Protein AF-A0A5S9MIJ1-F1 (afdb_monomer)

Secondary structure (DSSP, 8-state):
-HHHHHHHHHHHTTS-HHHHHHHHHHHHHHHHHH-SSTT------GGGHHHHHHHHHHHHHHHHHHHHHHHHHHHHHHHHTTGGGGGGGS-HHHHHHHHHHHHHHHHHHTTS--S--

Mean predicted aligned error: 6.64 Å

Organism: Bacillus safensis (NCBI:txid561879)

InterPro domains:
  IPR001902 SLC26A/SulP transporter [PTHR11814] (1-109)
  IPR011547 SLC26A/SulP transporter domain [PF00916] (1-109)

Foldseek 3Di:
DQLVVLLVLCVLLVHHSVVSNVQAVVVQVVCVVPPPDPPDDDGDDLLCSVVSNVCCVPPNDVVSVVVVVVVVVVVVVCVVVVVVVVVVVDDPVVVVVSVVVSVVVVVVSVVPPPPPD

pLDDT: mean 83.84, std 11.11, range [38.25, 94.81]

Radius of gyration: 15.83 Å; Cα contacts (8 Å, |Δi|>4): 77; chains: 1; bounding box: 41×29×40 Å

Structure (mmCIF, N/CA/C/O backbone):
data_AF-A0A5S9MIJ1-F1
#
_entry.id   AF-A0A5S9MIJ1-F1
#
loop_
_atom_site.group_PDB
_atom_site.id
_atom_site.type_symbol
_atom_site.label_atom_id
_atom_site.label_alt_id
_atom_site.label_comp_id
_atom_site.label_asym_id
_atom_site.label_entity_id
_atom_site.label_seq_id
_atom_site.pdbx_PDB_ins_code
_atom_site.Cartn_x
_atom_site.Cartn_y
_atom_site.Cartn_z
_atom_site.occupancy
_atom_site.B_iso_or_equiv
_atom_site.auth_seq_id
_atom_site.auth_comp_id
_atom_site.auth_asym_id
_atom_site.auth_atom_id
_atom_site.pdbx_PDB_model_num
ATOM 1 N N . MET A 1 1 ? -2.028 16.423 -7.568 1.00 57.84 1 MET A N 1
ATOM 2 C CA . MET A 1 1 ? -0.824 15.872 -6.899 1.00 57.84 1 MET A CA 1
ATOM 3 C C . MET A 1 1 ? -0.629 14.386 -7.184 1.00 57.84 1 MET A C 1
ATOM 5 O O . MET A 1 1 ? 0.494 13.989 -7.442 1.00 57.84 1 MET A O 1
ATOM 9 N N . ALA A 1 2 ? -1.692 13.574 -7.211 1.00 73.06 2 ALA A N 1
ATOM 10 C CA . ALA A 1 2 ? -1.560 12.133 -7.438 1.00 73.06 2 ALA A CA 1
ATOM 11 C C . ALA A 1 2 ? -1.129 11.729 -8.866 1.00 73.06 2 ALA A C 1
ATOM 13 O O . ALA A 1 2 ? -0.508 10.686 -9.011 1.00 73.06 2 ALA A O 1
ATOM 14 N N . ILE A 1 3 ? -1.405 12.540 -9.901 1.00 83.50 3 ILE A N 1
ATOM 15 C CA . ILE A 1 3 ? -1.099 12.177 -11.301 1.00 83.50 3 ILE A CA 1
ATOM 16 C C . ILE A 1 3 ? 0.418 12.079 -11.573 1.00 83.50 3 ILE A C 1
ATOM 18 O O . ILE A 1 3 ? 0.861 10.983 -11.912 1.00 83.50 3 ILE A O 1
ATOM 22 N N . PRO A 1 4 ? 1.243 13.133 -11.366 1.00 85.81 4 PRO A N 1
ATOM 23 C CA . PRO A 1 4 ? 2.687 13.020 -11.601 1.00 85.81 4 PRO A CA 1
ATOM 24 C C . PRO A 1 4 ? 3.347 11.973 -10.697 1.00 85.81 4 PRO A C 1
ATOM 26 O O . PRO A 1 4 ? 4.233 11.242 -11.127 1.00 85.81 4 PRO A O 1
ATOM 29 N N . LEU A 1 5 ? 2.875 11.867 -9.451 1.00 84.88 5 LEU A N 1
ATOM 30 C CA . LEU A 1 5 ? 3.415 10.935 -8.467 1.00 84.88 5 LEU A CA 1
ATOM 31 C C . LEU A 1 5 ? 3.116 9.470 -8.828 1.00 84.88 5 LEU A C 1
ATOM 33 O O . LEU A 1 5 ? 3.996 8.620 -8.742 1.00 84.88 5 LEU A O 1
ATOM 37 N N . GLY A 1 6 ? 1.890 9.170 -9.266 1.00 85.56 6 GLY A N 1
ATOM 38 C CA . GLY A 1 6 ? 1.507 7.823 -9.683 1.00 85.56 6 GLY A CA 1
ATOM 39 C C . GLY A 1 6 ? 2.257 7.358 -10.926 1.00 85.56 6 GLY A C 1
ATOM 40 O O . GLY A 1 6 ? 2.687 6.209 -10.977 1.00 85.56 6 GLY A O 1
ATOM 41 N N . MET A 1 7 ? 2.479 8.258 -11.887 1.00 89.19 7 MET A N 1
ATOM 42 C CA . MET A 1 7 ? 3.319 7.976 -13.053 1.00 89.19 7 MET A CA 1
ATOM 43 C C . MET A 1 7 ? 4.773 7.696 -12.652 1.00 89.19 7 MET A C 1
ATOM 45 O O . MET A 1 7 ? 5.348 6.713 -13.110 1.00 89.19 7 MET A O 1
ATOM 49 N N . ALA A 1 8 ? 5.351 8.510 -11.762 1.00 85.75 8 ALA A N 1
ATOM 50 C CA . ALA A 1 8 ? 6.718 8.310 -11.278 1.00 85.75 8 ALA A CA 1
ATOM 51 C C . ALA A 1 8 ? 6.888 6.961 -10.556 1.00 85.75 8 ALA A C 1
ATOM 53 O O . ALA A 1 8 ? 7.856 6.245 -10.798 1.00 85.75 8 ALA A O 1
ATOM 54 N N . PHE A 1 9 ? 5.925 6.569 -9.716 1.00 85.25 9 PHE A N 1
ATOM 55 C CA . PHE A 1 9 ? 5.962 5.277 -9.025 1.00 85.25 9 PHE A CA 1
ATOM 56 C C . PHE A 1 9 ? 5.739 4.079 -9.948 1.00 85.25 9 PHE A C 1
ATOM 58 O O . PHE A 1 9 ? 6.309 3.021 -9.691 1.00 85.25 9 PHE A O 1
ATOM 65 N N . ALA A 1 10 ? 4.955 4.226 -11.017 1.00 86.12 10 ALA A N 1
ATOM 66 C CA . ALA A 1 10 ? 4.812 3.188 -12.034 1.00 86.12 10 ALA A CA 1
ATOM 67 C C . ALA A 1 10 ? 6.153 2.914 -12.732 1.00 86.12 10 ALA A C 1
ATOM 69 O O . ALA A 1 10 ? 6.614 1.772 -12.739 1.00 86.12 10 ALA A O 1
ATOM 70 N N . ILE A 1 11 ? 6.835 3.973 -13.179 1.00 86.06 11 ILE A N 1
ATOM 71 C CA . ILE A 1 11 ? 8.170 3.879 -13.790 1.00 86.06 11 ILE A CA 1
ATOM 72 C C . ILE A 1 11 ? 9.166 3.251 -12.806 1.00 86.06 11 ILE A C 1
ATOM 74 O O . ILE A 1 11 ? 9.864 2.299 -13.146 1.00 86.06 11 ILE A O 1
ATOM 78 N N . ALA A 1 12 ? 9.175 3.712 -11.552 1.00 83.56 12 ALA A N 1
ATOM 79 C CA . ALA A 1 12 ? 10.046 3.169 -10.511 1.00 83.56 12 ALA A CA 1
ATOM 80 C C . ALA A 1 12 ? 9.729 1.704 -10.139 1.00 83.56 12 ALA A C 1
ATOM 82 O O . ALA A 1 12 ? 10.580 1.016 -9.579 1.00 83.56 12 ALA A O 1
ATOM 83 N N . SER A 1 13 ? 8.524 1.216 -10.452 1.00 83.62 13 SER A N 1
ATOM 84 C CA . SER A 1 13 ? 8.116 -0.185 -10.263 1.00 83.62 13 SER A CA 1
ATOM 85 C C . SER A 1 13 ? 8.405 -1.064 -11.489 1.00 83.62 13 SER A C 1
ATOM 87 O O . SER A 1 13 ? 8.070 -2.245 -11.473 1.00 83.62 13 SER A O 1
ATOM 89 N N . GLY A 1 14 ? 9.017 -0.517 -12.546 1.00 82.81 14 GLY A N 1
ATOM 90 C CA . GLY A 1 14 ? 9.355 -1.255 -13.766 1.00 82.81 14 GLY A CA 1
ATOM 91 C C . GLY A 1 14 ? 8.185 -1.450 -14.736 1.00 82.81 14 GLY A C 1
ATOM 92 O O . GLY A 1 14 ? 8.237 -2.350 -15.570 1.00 82.81 14 GLY A O 1
ATOM 93 N N . VAL A 1 15 ? 7.126 -0.637 -14.631 1.00 86.50 15 VAL A N 1
ATOM 94 C CA . VAL A 1 15 ? 5.956 -0.683 -15.527 1.00 86.50 15 VAL A CA 1
ATOM 95 C C . VAL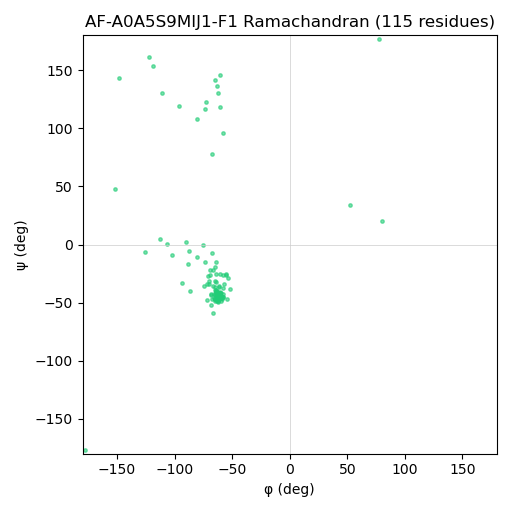 A 1 15 ? 5.726 0.663 -16.219 1.00 86.50 15 VAL A C 1
ATOM 97 O O . VAL A 1 15 ? 6.219 1.700 -15.774 1.00 86.50 15 VAL A O 1
ATOM 100 N N . GLY A 1 16 ? 4.963 0.661 -17.315 1.00 87.50 16 GLY A N 1
ATOM 101 C CA . GLY A 1 16 ? 4.646 1.880 -18.065 1.00 87.50 16 GLY A CA 1
ATOM 102 C C . GLY A 1 16 ? 3.894 2.935 -17.227 1.00 87.50 16 GLY A C 1
ATOM 103 O O . GLY A 1 16 ? 3.087 2.579 -16.357 1.00 87.50 16 GLY A O 1
ATOM 104 N N . PRO A 1 17 ? 4.124 4.243 -17.459 1.00 87.44 17 PRO A N 1
ATOM 105 C CA . PRO A 1 17 ? 3.481 5.327 -16.707 1.00 87.44 17 PRO A CA 1
ATOM 106 C C . PRO A 1 17 ? 1.947 5.331 -16.820 1.00 87.44 17 PRO A C 1
ATOM 108 O O . PRO A 1 17 ? 1.260 5.802 -15.908 1.00 87.44 17 PRO A O 1
ATOM 111 N N . GLU A 1 18 ? 1.397 4.778 -17.902 1.00 90.06 18 GLU A N 1
ATOM 112 C CA . GLU A 1 18 ? -0.037 4.616 -18.133 1.00 90.06 18 GLU A CA 1
ATOM 113 C C . GLU A 1 18 ? -0.722 3.794 -17.031 1.00 90.06 18 GLU A C 1
ATOM 115 O O . GLU A 1 18 ? -1.809 4.160 -16.579 1.00 90.06 18 GLU A O 1
ATOM 120 N N . TYR A 1 19 ? -0.060 2.760 -16.500 1.00 87.31 19 TYR A N 1
ATOM 121 C CA . TYR A 1 19 ? -0.599 1.939 -15.410 1.00 87.31 19 TYR A CA 1
ATOM 122 C C . TYR A 1 19 ? -0.731 2.734 -14.105 1.00 87.31 19 TYR A C 1
ATOM 124 O O . TYR A 1 19 ? -1.702 2.573 -13.356 1.00 87.31 19 TYR A O 1
ATOM 132 N N . GLY A 1 20 ? 0.210 3.649 -13.855 1.00 87.25 20 GLY A N 1
ATOM 133 C CA . GLY A 1 20 ? 0.140 4.592 -12.742 1.00 87.25 20 GLY A CA 1
ATOM 134 C C . GLY A 1 20 ? -1.038 5.551 -12.884 1.00 87.25 20 GLY A C 1
ATOM 135 O O . GLY A 1 20 ? -1.769 5.781 -11.919 1.00 87.25 20 GLY A O 1
ATOM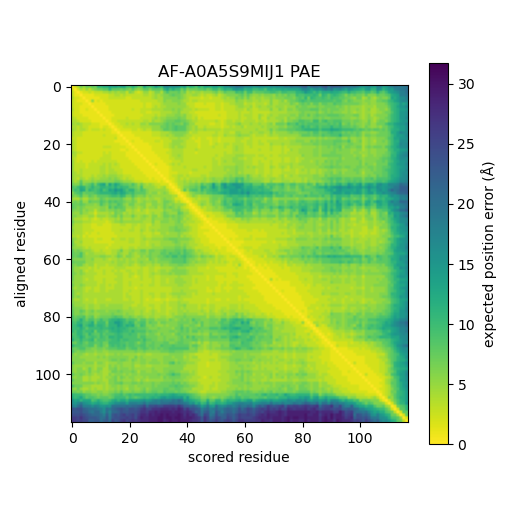 136 N N . LEU A 1 21 ? -1.274 6.059 -14.097 1.00 89.38 21 LEU A N 1
ATOM 137 C CA . LEU A 1 21 ? -2.394 6.951 -14.388 1.00 89.38 21 LEU A CA 1
ATOM 138 C 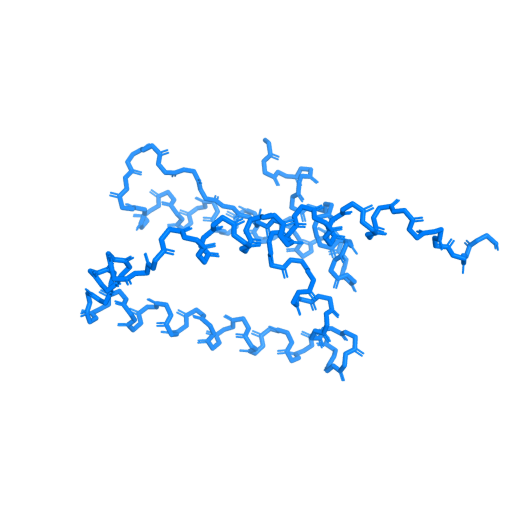C . LEU A 1 21 ? -3.749 6.258 -14.180 1.00 89.38 21 LEU A C 1
ATOM 140 O O . LEU A 1 21 ? -4.612 6.806 -13.489 1.00 89.38 21 LEU A O 1
ATOM 144 N N . TYR A 1 22 ? -3.922 5.044 -14.713 1.00 89.00 22 TYR A N 1
ATOM 145 C CA . TYR A 1 22 ? -5.145 4.257 -14.519 1.00 89.00 22 TYR A CA 1
ATOM 146 C C . TYR A 1 22 ? -5.425 4.013 -13.038 1.00 89.00 22 TYR A C 1
ATOM 148 O O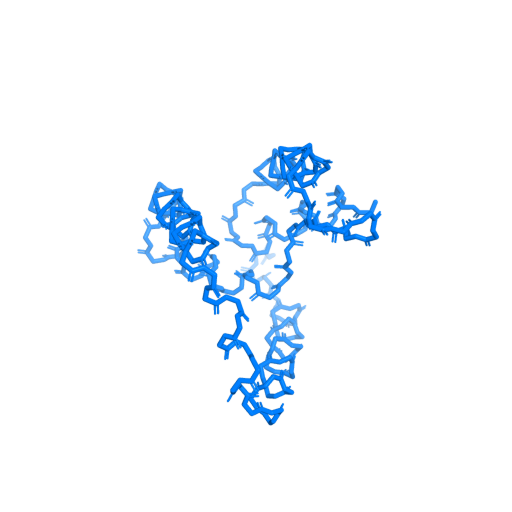 . TYR A 1 22 ? -6.543 4.238 -12.568 1.00 89.00 22 TYR A O 1
ATOM 156 N N . THR A 1 23 ? -4.392 3.638 -12.282 1.00 88.12 23 THR A N 1
ATOM 157 C CA . THR A 1 23 ? -4.510 3.383 -10.844 1.00 88.12 23 THR A CA 1
ATOM 158 C C . THR A 1 23 ? -4.944 4.635 -10.086 1.00 88.12 23 THR A C 1
ATOM 160 O O . THR A 1 23 ? -5.840 4.557 -9.253 1.00 88.12 23 THR A O 1
ATOM 163 N N . VAL A 1 24 ? -4.362 5.802 -10.380 1.00 89.75 24 VAL A N 1
ATOM 164 C CA . VAL A 1 24 ? -4.706 7.065 -9.701 1.00 89.75 24 VAL A CA 1
ATOM 165 C C . VAL A 1 24 ? -6.162 7.464 -9.938 1.00 89.75 24 VAL A C 1
ATOM 167 O O . VAL A 1 24 ? -6.833 7.891 -8.999 1.00 89.75 24 VAL A O 1
ATOM 170 N N . ILE A 1 25 ? -6.658 7.323 -11.170 1.00 88.56 25 ILE A N 1
ATOM 171 C CA . ILE A 1 25 ? -8.035 7.692 -11.522 1.00 88.56 25 ILE A CA 1
ATOM 172 C C . ILE A 1 25 ? -9.026 6.747 -10.835 1.00 88.56 25 ILE A C 1
ATOM 174 O O . ILE A 1 25 ? -9.931 7.200 -10.133 1.00 88.56 25 ILE A O 1
ATOM 178 N N . VAL A 1 26 ? -8.828 5.435 -10.992 1.00 89.19 26 VAL A N 1
ATOM 179 C CA . VAL A 1 26 ? -9.730 4.420 -10.433 1.00 89.19 26 VAL A CA 1
ATOM 180 C C . VAL A 1 26 ? -9.703 4.450 -8.905 1.00 89.19 26 VAL A C 1
ATOM 182 O O . VAL A 1 26 ? -10.760 4.505 -8.276 1.00 89.19 26 VAL A O 1
ATOM 185 N N . ALA A 1 27 ? -8.516 4.488 -8.291 1.00 87.25 27 ALA A N 1
ATOM 186 C CA . ALA A 1 27 ? -8.388 4.558 -6.838 1.00 87.25 27 ALA A CA 1
ATOM 187 C C . ALA A 1 27 ? -8.978 5.857 -6.277 1.00 87.25 27 ALA A C 1
ATOM 189 O O . ALA A 1 27 ? -9.654 5.813 -5.255 1.00 87.25 27 ALA A O 1
ATOM 190 N N . GLY A 1 28 ? -8.788 6.998 -6.948 1.00 87.69 28 GLY A N 1
ATOM 191 C CA . GLY A 1 28 ? -9.360 8.275 -6.518 1.00 87.69 28 GLY A CA 1
ATOM 192 C C . GLY A 1 28 ? -10.889 8.240 -6.448 1.00 87.69 28 GLY A C 1
ATOM 193 O O . GLY A 1 28 ? -11.469 8.647 -5.440 1.00 87.69 28 GLY A O 1
ATOM 194 N N . ILE A 1 29 ? -11.541 7.687 -7.476 1.00 88.19 29 ILE A N 1
ATOM 195 C CA . ILE A 1 29 ? -13.003 7.524 -7.507 1.00 88.19 29 ILE A CA 1
ATOM 196 C C . ILE A 1 29 ? -13.459 6.554 -6.409 1.00 88.19 29 ILE A C 1
ATOM 198 O O . ILE A 1 29 ? -14.359 6.879 -5.635 1.00 88.19 29 ILE A O 1
ATOM 202 N N . LEU A 1 30 ? -12.818 5.386 -6.298 1.00 89.00 30 LEU A N 1
ATOM 203 C CA . LEU A 1 30 ? -13.186 4.375 -5.303 1.00 89.00 30 LEU A CA 1
ATOM 204 C C . LEU A 1 30 ? -13.022 4.886 -3.867 1.00 89.00 30 LEU A C 1
ATOM 206 O O . LEU A 1 30 ? -13.903 4.678 -3.040 1.00 89.00 30 LEU A O 1
ATOM 210 N N . ILE A 1 31 ? -11.935 5.591 -3.561 1.00 87.75 31 ILE A N 1
ATOM 211 C CA . ILE A 1 31 ? -11.676 6.129 -2.219 1.00 87.75 31 ILE A CA 1
ATOM 212 C C . ILE A 1 31 ? -12.638 7.273 -1.899 1.00 87.75 31 ILE A C 1
ATOM 214 O O . ILE A 1 31 ? -13.085 7.385 -0.762 1.00 87.75 31 ILE A O 1
ATOM 218 N N . SER A 1 32 ? -13.032 8.080 -2.887 1.00 86.75 32 SER A N 1
ATOM 219 C CA . SER A 1 32 ? -14.066 9.099 -2.684 1.00 86.75 32 SER A CA 1
ATOM 220 C C . SER A 1 32 ? -15.437 8.496 -2.356 1.00 86.75 32 SER A C 1
ATOM 222 O O . SER A 1 32 ? -16.214 9.133 -1.647 1.00 86.75 32 SER A O 1
ATOM 224 N N . LEU A 1 33 ? -15.752 7.306 -2.878 1.00 87.38 33 LEU A N 1
ATOM 225 C CA . LEU A 1 33 ? -17.034 6.626 -2.655 1.00 87.38 33 LEU A CA 1
ATOM 226 C C . LEU A 1 33 ? -17.041 5.770 -1.379 1.00 87.38 33 LEU A C 1
ATOM 228 O O . LEU A 1 33 ? -18.037 5.748 -0.661 1.00 87.38 33 LEU A O 1
ATOM 232 N N . PHE A 1 34 ? -15.939 5.072 -1.096 1.00 86.38 34 PHE A N 1
ATOM 233 C CA . PHE A 1 34 ? -15.832 4.069 -0.027 1.00 86.38 34 PHE A CA 1
ATOM 234 C C . PHE A 1 34 ? -14.891 4.476 1.123 1.00 86.38 34 PHE A C 1
ATOM 236 O O . PHE A 1 34 ? -14.624 3.675 2.020 1.00 86.38 34 PHE A O 1
ATOM 243 N N . GLY A 1 35 ? -1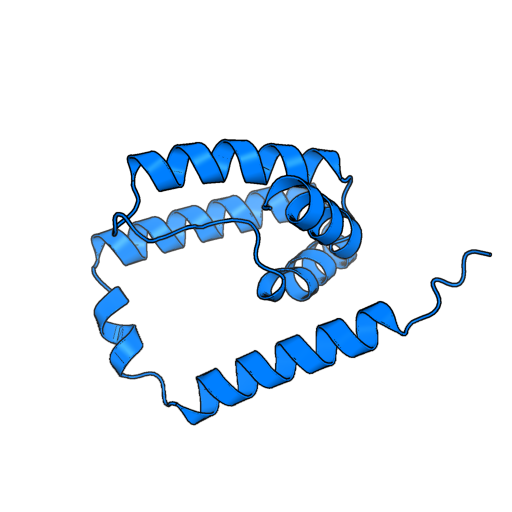4.356 5.698 1.106 1.00 80.88 35 GLY A N 1
ATOM 244 C CA . GLY A 1 35 ? -13.407 6.194 2.102 1.00 80.88 35 GLY A CA 1
ATOM 245 C C . GLY A 1 35 ? -14.005 6.310 3.505 1.00 80.88 35 GLY A C 1
ATOM 246 O O . GLY A 1 35 ? -15.147 6.723 3.690 1.00 80.88 35 GLY A O 1
ATOM 247 N N . GLY A 1 36 ? -13.208 5.979 4.526 1.00 77.12 36 GLY A N 1
ATOM 248 C CA . GLY A 1 36 ? -13.653 5.987 5.926 1.00 77.12 36 GLY A CA 1
ATOM 249 C C . GLY A 1 36 ? -13.669 7.372 6.586 1.00 77.12 36 GLY A C 1
ATOM 250 O O . GLY A 1 36 ? -14.180 7.518 7.694 1.00 77.12 36 GLY A O 1
ATOM 251 N N . SER A 1 37 ? -13.093 8.392 5.941 1.00 82.81 37 SER A N 1
ATOM 252 C CA . SER A 1 37 ? -13.009 9.759 6.463 1.00 82.81 37 SER A CA 1
ATOM 253 C C . SER A 1 37 ? -13.046 10.790 5.340 1.00 82.81 37 SER A C 1
ATOM 255 O O . SER A 1 37 ? -12.409 10.612 4.305 1.00 82.81 37 SER A O 1
ATOM 257 N N . LYS A 1 38 ? -13.713 11.922 5.594 1.00 75.50 38 LYS A N 1
ATOM 258 C CA . LYS A 1 38 ? -13.810 13.060 4.661 1.00 75.50 38 LYS A CA 1
ATOM 259 C C . LYS A 1 38 ? -12.461 13.734 4.370 1.00 75.50 38 LYS A C 1
ATOM 261 O O . LYS A 1 38 ? -12.364 14.503 3.423 1.00 75.50 38 LYS A O 1
ATOM 266 N N . TYR A 1 39 ? -11.440 13.462 5.186 1.00 82.31 39 TYR A N 1
ATOM 267 C CA . TYR A 1 39 ? -10.088 14.017 5.045 1.00 82.31 39 TYR A CA 1
ATOM 268 C C . TYR A 1 39 ? -9.070 12.994 4.526 1.00 82.31 39 TYR A C 1
ATOM 270 O O . TYR A 1 39 ? -7.889 13.309 4.400 1.00 82.31 39 TYR A O 1
ATOM 278 N N . GLN A 1 40 ? -9.497 11.755 4.263 1.00 79.12 40 GLN A N 1
ATOM 279 C CA . GLN A 1 40 ? -8.606 10.716 3.770 1.00 79.12 40 GLN A CA 1
ATOM 280 C C . GLN A 1 40 ? -8.411 10.879 2.264 1.00 79.12 40 GLN A C 1
ATOM 282 O O . GLN A 1 40 ? -9.300 10.589 1.470 1.00 79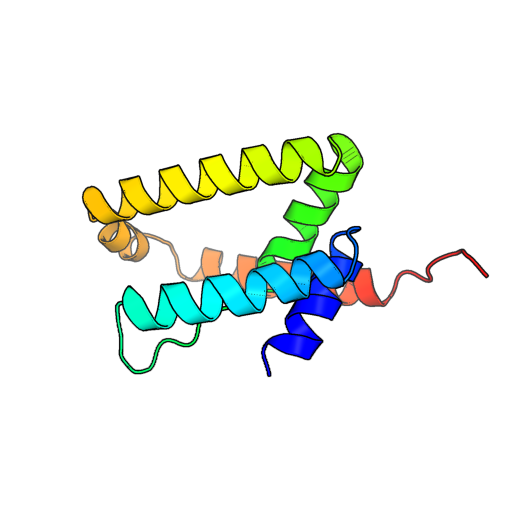.12 40 GLN A O 1
ATOM 287 N N . ILE A 1 41 ? -7.217 11.316 1.879 1.00 76.38 41 ILE A N 1
ATOM 288 C CA . ILE A 1 41 ? -6.763 11.291 0.492 1.00 76.38 41 ILE A CA 1
ATOM 289 C C . ILE A 1 41 ? -5.934 10.023 0.339 1.00 76.38 41 ILE A C 1
ATOM 291 O O . ILE A 1 41 ? -4.936 9.851 1.037 1.00 76.38 41 ILE A O 1
ATOM 295 N N . GLY A 1 42 ? -6.354 9.127 -0.546 1.00 73.94 42 GLY A N 1
ATOM 296 C CA . GLY A 1 42 ? -5.585 7.930 -0.860 1.00 73.94 42 GLY A CA 1
ATOM 297 C C . GLY A 1 42 ? -5.181 7.886 -2.328 1.00 73.94 42 GLY A C 1
ATOM 298 O O . GLY A 1 42 ? -5.802 8.506 -3.191 1.00 73.94 42 GLY A O 1
ATOM 299 N N . GLY A 1 43 ? -4.085 7.186 -2.587 1.00 76.44 43 GLY A N 1
ATOM 300 C CA . GLY A 1 43 ? -3.445 7.097 -3.890 1.00 76.44 43 GLY A CA 1
ATOM 301 C C . GLY A 1 43 ? -2.231 6.164 -3.844 1.00 76.44 43 GLY A C 1
ATOM 302 O O . GLY A 1 43 ? -1.958 5.560 -2.800 1.00 76.44 43 GLY A O 1
ATOM 303 N N . PRO A 1 44 ? -1.498 6.029 -4.961 1.00 76.75 44 PRO A N 1
ATOM 304 C CA . PRO A 1 44 ? -0.317 5.176 -5.026 1.00 76.75 44 PRO A CA 1
ATOM 305 C C . PRO A 1 44 ? 0.754 5.677 -4.048 1.00 76.75 44 PRO A C 1
ATOM 307 O O . PRO A 1 44 ? 1.070 6.865 -4.005 1.00 76.75 44 PRO A O 1
ATOM 310 N N . THR A 1 45 ? 1.287 4.764 -3.236 1.00 83.38 45 THR A N 1
ATOM 311 C CA . THR A 1 45 ? 2.233 5.079 -2.157 1.00 83.38 45 THR A CA 1
ATOM 312 C C . THR A 1 45 ? 3.616 4.535 -2.498 1.00 83.38 45 THR A C 1
ATOM 314 O O . THR A 1 45 ? 3.753 3.348 -2.789 1.00 83.38 45 THR A O 1
ATOM 317 N N . GLY A 1 46 ? 4.651 5.374 -2.378 1.00 78.81 46 GLY A N 1
ATOM 318 C CA . GLY A 1 46 ? 6.042 5.002 -2.677 1.00 78.81 46 GLY A CA 1
ATOM 319 C C . GLY A 1 46 ? 6.561 3.808 -1.867 1.00 78.81 46 GLY A C 1
ATOM 320 O O . GLY A 1 46 ? 7.390 3.048 -2.348 1.00 78.81 46 GLY A O 1
ATOM 321 N N . ALA A 1 47 ? 6.001 3.578 -0.676 1.00 82.62 47 ALA A N 1
ATOM 322 C CA . ALA A 1 47 ? 6.295 2.424 0.175 1.00 82.62 47 ALA A CA 1
ATOM 323 C C . ALA A 1 47 ? 6.125 1.062 -0.523 1.00 82.62 47 ALA A C 1
ATOM 325 O O . ALA A 1 47 ? 6.798 0.104 -0.154 1.00 82.62 47 ALA A O 1
ATOM 326 N N . PHE A 1 48 ? 5.232 0.965 -1.513 1.00 84.38 48 PHE A N 1
ATOM 327 C CA . PHE A 1 48 ? 4.983 -0.279 -2.241 1.00 84.38 48 PHE A CA 1
ATOM 328 C C . PHE A 1 48 ? 5.905 -0.474 -3.449 1.00 84.38 48 PHE A C 1
ATOM 330 O O . PHE A 1 48 ? 6.037 -1.602 -3.914 1.00 84.38 48 PHE A O 1
ATOM 337 N N . VAL A 1 49 ? 6.570 0.577 -3.937 1.00 85.69 49 VAL A N 1
ATOM 338 C CA . VAL A 1 49 ? 7.380 0.537 -5.169 1.00 85.69 49 VAL A CA 1
ATOM 339 C C . VAL A 1 49 ? 8.444 -0.568 -5.152 1.00 85.69 49 VAL A C 1
ATOM 341 O O . VAL A 1 49 ? 8.476 -1.339 -6.107 1.00 85.69 49 VAL A O 1
ATOM 344 N N . PRO A 1 50 ? 9.249 -0.754 -4.085 1.00 83.38 50 PRO A N 1
ATOM 345 C CA . PRO A 1 50 ? 10.270 -1.807 -4.072 1.00 83.38 50 PRO A CA 1
ATOM 346 C C . PRO A 1 50 ? 9.674 -3.219 -4.138 1.00 83.38 50 PRO A C 1
ATOM 348 O O . PRO A 1 50 ? 10.264 -4.128 -4.715 1.00 83.38 50 PRO A O 1
ATOM 351 N N . ILE A 1 51 ? 8.482 -3.400 -3.561 1.00 87.12 51 ILE A N 1
ATOM 352 C CA . ILE A 1 51 ? 7.761 -4.676 -3.562 1.00 87.12 51 ILE A CA 1
ATOM 353 C C . ILE A 1 51 ? 7.227 -4.958 -4.967 1.00 87.12 51 ILE A C 1
ATOM 355 O O . ILE A 1 51 ? 7.428 -6.051 -5.490 1.00 87.12 51 ILE A O 1
ATOM 359 N N . LEU A 1 52 ? 6.584 -3.967 -5.594 1.00 88.62 52 LEU A N 1
ATOM 360 C CA . LEU A 1 52 ? 6.066 -4.086 -6.957 1.00 88.62 52 LEU A CA 1
ATOM 361 C C . LEU A 1 52 ? 7.205 -4.334 -7.951 1.00 88.62 52 LEU A C 1
ATOM 363 O O . LEU A 1 52 ? 7.104 -5.255 -8.755 1.00 88.62 52 LEU A O 1
ATOM 367 N N . PHE A 1 53 ? 8.312 -3.593 -7.837 1.00 86.44 53 PHE A N 1
ATOM 368 C CA . PHE A 1 53 ? 9.513 -3.802 -8.646 1.00 86.44 53 PHE A CA 1
ATOM 369 C C . PHE A 1 53 ? 10.067 -5.224 -8.490 1.00 86.44 53 PHE A C 1
ATOM 371 O O . PHE A 1 53 ? 10.349 -5.887 -9.484 1.00 86.44 53 PHE A O 1
ATOM 378 N N . GLY A 1 54 ? 10.162 -5.732 -7.255 1.00 86.19 54 GLY A N 1
ATOM 379 C CA . GLY A 1 54 ? 10.597 -7.106 -6.995 1.00 86.19 54 GLY A CA 1
ATOM 380 C C . GLY A 1 54 ? 9.685 -8.156 -7.639 1.00 86.19 54 GLY A C 1
ATOM 381 O O . GLY A 1 54 ? 10.178 -9.126 -8.214 1.00 86.19 54 GLY A O 1
ATOM 382 N N . ILE A 1 55 ? 8.364 -7.948 -7.599 1.00 89.12 55 ILE A N 1
ATOM 383 C CA . ILE A 1 55 ? 7.391 -8.849 -8.232 1.00 89.12 55 ILE A CA 1
ATOM 384 C C . ILE A 1 55 ? 7.510 -8.793 -9.756 1.00 89.12 55 ILE A C 1
ATOM 386 O O . ILE A 1 55 ? 7.577 -9.840 -10.391 1.00 89.12 55 ILE A O 1
ATOM 390 N N . VAL A 1 56 ? 7.576 -7.600 -10.349 1.00 89.06 56 VAL A N 1
ATOM 391 C CA . VAL A 1 56 ? 7.702 -7.434 -11.807 1.00 89.06 56 VAL A CA 1
ATOM 392 C C . VAL A 1 56 ? 9.012 -8.033 -12.311 1.00 89.06 56 VAL A C 1
ATOM 394 O O . VAL A 1 56 ? 9.011 -8.740 -13.314 1.00 89.06 56 VAL A O 1
ATOM 397 N N . SER A 1 57 ? 10.111 -7.808 -11.589 1.00 85.88 57 SER A N 1
ATOM 398 C CA . SER A 1 57 ? 11.437 -8.322 -11.935 1.00 85.88 57 SER A CA 1
ATOM 399 C C . SER A 1 57 ? 11.504 -9.854 -11.908 1.00 85.88 57 SER A C 1
ATOM 401 O O . SER A 1 57 ? 12.132 -10.448 -12.780 1.00 85.88 57 SER A O 1
ATOM 403 N N . GLN A 1 58 ? 10.845 -10.506 -10.941 1.00 89.38 58 GLN A N 1
ATOM 404 C CA . GLN A 1 58 ? 10.906 -11.967 -10.792 1.00 89.38 58 GLN A CA 1
ATOM 405 C C . GLN A 1 58 ? 9.780 -12.726 -11.504 1.00 89.38 58 GLN A C 1
ATOM 407 O O . GLN A 1 58 ? 9.995 -13.846 -11.960 1.00 89.38 58 GLN A O 1
ATOM 412 N N . TYR A 1 59 ? 8.584 -12.144 -11.587 1.00 87.94 59 TYR A N 1
ATOM 413 C CA . TYR A 1 59 ? 7.363 -12.831 -12.022 1.00 87.94 59 TYR A CA 1
ATOM 414 C C . TYR A 1 59 ? 6.651 -12.129 -13.188 1.00 87.94 59 TYR A C 1
ATOM 416 O O . TYR A 1 59 ? 5.697 -12.678 -13.733 1.00 87.94 59 TYR A O 1
ATOM 424 N N . GLY A 1 60 ? 7.087 -10.939 -13.602 1.00 87.69 60 GLY A N 1
ATOM 425 C CA . GLY A 1 60 ? 6.455 -10.176 -14.678 1.00 87.69 60 GLY A CA 1
ATOM 426 C C . GLY A 1 60 ? 5.161 -9.458 -14.272 1.00 87.69 60 GLY A C 1
ATOM 427 O O . GLY A 1 60 ? 4.667 -9.559 -13.148 1.00 87.69 60 GLY A O 1
ATOM 428 N N . ILE A 1 61 ? 4.604 -8.697 -15.219 1.00 86.38 61 ILE A N 1
ATOM 429 C CA . ILE A 1 61 ? 3.443 -7.816 -14.990 1.00 86.38 61 ILE A CA 1
ATOM 430 C C . ILE A 1 61 ? 2.140 -8.604 -14.793 1.00 86.38 61 ILE A C 1
ATOM 432 O O . ILE A 1 61 ? 1.291 -8.202 -14.002 1.00 86.38 61 ILE A O 1
ATOM 436 N N . GLU A 1 62 ? 1.970 -9.743 -15.463 1.00 87.88 62 GLU A N 1
ATOM 437 C CA . GLU A 1 62 ? 0.746 -10.546 -15.341 1.00 87.88 62 GLU A CA 1
ATOM 438 C C . GLU A 1 62 ? 0.542 -11.045 -13.901 1.00 87.88 62 GLU A C 1
ATOM 440 O O . GLU A 1 62 ? -0.534 -10.900 -13.318 1.00 87.88 62 GLU A O 1
ATOM 445 N N . ASN A 1 63 ? 1.623 -11.508 -13.269 1.00 88.38 63 ASN A N 1
ATOM 446 C CA . ASN A 1 63 ? 1.607 -11.944 -11.876 1.00 88.38 63 ASN A CA 1
ATOM 447 C C . ASN A 1 63 ? 1.459 -10.778 -10.888 1.00 88.38 63 ASN A C 1
ATOM 449 O O . ASN A 1 63 ? 0.883 -10.959 -9.814 1.00 88.38 63 ASN A O 1
ATOM 453 N N . LEU A 1 64 ? 1.904 -9.569 -11.251 1.00 87.62 64 LEU A N 1
ATOM 454 C CA . LEU A 1 64 ? 1.656 -8.359 -10.464 1.00 87.62 64 LEU A CA 1
ATOM 455 C C . LEU A 1 64 ? 0.155 -8.076 -10.330 1.00 87.62 64 LEU A C 1
ATOM 457 O O . LEU A 1 64 ? -0.319 -7.755 -9.240 1.00 87.62 64 LEU A O 1
ATOM 461 N N . LEU A 1 65 ? -0.595 -8.208 -11.427 1.00 88.00 65 LEU A N 1
ATOM 462 C CA . LEU A 1 65 ? -2.041 -7.975 -11.448 1.00 88.00 65 LEU A CA 1
ATOM 463 C C . LEU A 1 65 ? -2.776 -8.994 -10.571 1.00 88.00 65 LEU A C 1
ATOM 465 O O . LEU A 1 65 ? -3.642 -8.614 -9.780 1.00 88.00 65 LEU A O 1
ATOM 469 N N . ILE A 1 66 ? -2.386 -10.269 -10.655 1.00 91.88 66 ILE A N 1
ATOM 470 C CA . ILE A 1 66 ? -2.945 -11.345 -9.826 1.00 91.88 66 ILE A CA 1
ATOM 471 C C . ILE A 1 66 ? -2.645 -11.087 -8.344 1.00 91.88 66 ILE A C 1
ATOM 473 O O . ILE A 1 66 ? -3.556 -11.114 -7.514 1.00 91.88 66 ILE A O 1
ATOM 477 N N . ALA A 1 67 ? -1.392 -10.766 -8.006 1.00 91.19 67 ALA A N 1
ATOM 478 C CA . ALA A 1 67 ? -0.992 -10.443 -6.639 1.00 91.19 67 ALA A CA 1
ATOM 479 C C . ALA A 1 67 ? -1.740 -9.212 -6.097 1.00 91.19 67 ALA A C 1
ATOM 481 O O . ALA A 1 67 ? -2.204 -9.221 -4.955 1.00 91.19 67 ALA A O 1
ATOM 482 N N . GLY A 1 68 ? -1.915 -8.175 -6.921 1.00 90.06 68 GLY A N 1
ATOM 483 C CA . GLY A 1 68 ? -2.678 -6.976 -6.578 1.00 90.06 68 GLY A CA 1
ATOM 484 C C . GLY A 1 68 ? -4.154 -7.275 -6.313 1.00 90.06 68 GLY A C 1
ATOM 485 O O . GLY A 1 68 ? -4.712 -6.800 -5.322 1.00 90.06 68 GLY A O 1
ATOM 486 N N . PHE A 1 69 ? -4.775 -8.117 -7.141 1.00 92.12 69 PHE A N 1
ATOM 487 C CA . PHE A 1 69 ? -6.152 -8.559 -6.937 1.00 92.12 69 PHE A CA 1
ATOM 488 C C . PHE A 1 69 ? -6.304 -9.359 -5.635 1.00 92.12 69 PHE A C 1
ATOM 490 O O . PHE A 1 69 ? -7.181 -9.058 -4.824 1.00 92.12 69 PHE A O 1
ATOM 497 N N . MET A 1 70 ? -5.401 -10.313 -5.378 1.00 94.38 70 MET A N 1
ATOM 498 C CA . MET A 1 70 ? -5.376 -11.087 -4.131 1.00 94.38 70 MET A CA 1
ATOM 499 C C . MET A 1 70 ? -5.205 -10.191 -2.899 1.00 94.38 70 MET A C 1
ATOM 501 O O . MET A 1 70 ? -5.928 -10.352 -1.913 1.00 94.38 70 MET A O 1
ATOM 505 N N . ALA A 1 71 ? -4.292 -9.216 -2.958 1.00 92.25 71 ALA A N 1
ATOM 506 C CA . ALA A 1 71 ? -4.098 -8.239 -1.891 1.00 92.25 71 ALA A CA 1
ATOM 507 C C . ALA A 1 71 ? -5.369 -7.408 -1.650 1.00 92.25 71 ALA A C 1
ATOM 509 O O . ALA A 1 71 ? -5.767 -7.210 -0.501 1.00 92.25 71 ALA A O 1
ATOM 510 N N . GLY A 1 72 ? -6.054 -6.982 -2.716 1.00 90.62 72 GLY A N 1
ATOM 511 C CA . GLY A 1 72 ? -7.343 -6.293 -2.638 1.00 90.62 72 GLY A CA 1
ATOM 512 C C . GLY A 1 72 ? -8.419 -7.133 -1.946 1.00 90.62 72 GLY A C 1
ATOM 513 O O . GLY A 1 72 ? -9.056 -6.662 -1.002 1.00 90.62 72 GLY A O 1
ATOM 514 N N . CYS A 1 73 ? -8.578 -8.400 -2.338 1.00 94.81 73 CYS A N 1
ATOM 515 C CA . CYS A 1 73 ? -9.495 -9.329 -1.674 1.00 94.81 73 CYS A CA 1
ATOM 516 C C . CYS A 1 73 ? -9.166 -9.488 -0.183 1.00 94.81 73 CYS A C 1
ATOM 518 O O . CYS A 1 73 ? -10.065 -9.448 0.658 1.00 94.81 73 CYS A O 1
ATOM 520 N N . MET A 1 74 ? -7.883 -9.607 0.165 1.00 93.75 74 MET A N 1
ATOM 521 C CA . MET A 1 74 ? -7.437 -9.730 1.554 1.00 93.75 74 MET A CA 1
ATOM 522 C C . MET A 1 74 ? -7.747 -8.471 2.376 1.00 93.75 74 MET A C 1
ATOM 524 O O . MET A 1 74 ? -8.208 -8.579 3.513 1.00 93.75 74 MET A O 1
ATOM 528 N N . LEU A 1 75 ? -7.581 -7.278 1.794 1.00 90.50 75 LEU A N 1
ATOM 529 C CA . LEU A 1 75 ? -7.953 -6.010 2.429 1.00 90.50 75 LEU A CA 1
ATOM 530 C C . LEU A 1 75 ? -9.465 -5.906 2.670 1.00 90.50 75 LEU A C 1
ATOM 532 O O . LEU A 1 75 ? -9.880 -5.475 3.748 1.00 90.50 75 LEU A O 1
ATOM 536 N N . VAL A 1 76 ? -10.291 -6.343 1.714 1.00 91.38 76 VAL A N 1
ATOM 537 C CA . VAL A 1 76 ? -11.754 -6.388 1.881 1.00 91.38 76 VAL A CA 1
ATOM 538 C C . VAL A 1 76 ? -12.138 -7.341 3.013 1.00 91.38 76 VAL A C 1
ATOM 540 O O . VAL A 1 76 ? -12.918 -6.962 3.889 1.00 91.38 76 VAL A O 1
ATOM 543 N N . LEU A 1 77 ? -11.542 -8.537 3.064 1.00 93.62 77 LEU A N 1
ATOM 544 C CA . LEU A 1 77 ? -11.756 -9.488 4.159 1.00 93.62 77 LEU A CA 1
ATOM 545 C C . LEU A 1 77 ? -11.359 -8.882 5.511 1.00 93.62 77 LEU A C 1
ATOM 547 O O . LEU A 1 77 ? -12.128 -8.950 6.470 1.00 93.62 77 LEU A O 1
ATOM 551 N N . PHE A 1 78 ? -10.202 -8.220 5.593 1.00 91.62 78 PHE A N 1
ATOM 552 C CA . PHE A 1 78 ? -9.765 -7.537 6.812 1.00 91.62 78 PHE A CA 1
ATOM 553 C C . PHE A 1 78 ? -10.714 -6.415 7.247 1.00 91.62 78 PHE A C 1
ATOM 555 O O . PHE A 1 78 ? -10.937 -6.236 8.451 1.00 91.62 78 PHE A O 1
ATOM 562 N N . GLY A 1 79 ? -11.312 -5.704 6.289 1.00 88.75 79 GLY A N 1
ATOM 563 C CA . GLY A 1 79 ? -12.376 -4.733 6.531 1.00 88.75 79 GLY A CA 1
ATOM 564 C C . GLY A 1 79 ? -13.631 -5.375 7.129 1.00 88.75 79 GLY A C 1
ATOM 565 O O . GLY A 1 79 ? -14.119 -4.910 8.162 1.00 88.75 79 GLY A O 1
ATOM 566 N N . ILE A 1 80 ? -14.107 -6.482 6.545 1.00 91.06 80 ILE A N 1
ATOM 567 C CA . ILE A 1 80 ? -15.300 -7.219 7.004 1.00 91.06 80 ILE A CA 1
ATOM 568 C C . ILE A 1 80 ? -15.102 -7.761 8.426 1.00 91.06 80 ILE A C 1
ATOM 570 O O . ILE A 1 80 ? -15.958 -7.566 9.290 1.00 91.06 80 ILE A O 1
ATOM 574 N N . PHE A 1 81 ? -13.945 -8.366 8.709 1.00 93.06 81 PHE A N 1
ATOM 575 C CA . PHE A 1 81 ? -13.612 -8.887 10.040 1.00 93.06 81 PHE A CA 1
ATOM 576 C C . PHE A 1 81 ? -13.235 -7.796 11.058 1.00 93.06 81 PHE A C 1
ATOM 578 O O . PHE A 1 81 ? -12.949 -8.106 12.215 1.00 93.06 81 PHE A O 1
ATOM 585 N N . LYS A 1 82 ? -13.233 -6.512 10.664 1.00 86.44 82 LYS A N 1
ATOM 586 C CA . LYS A 1 82 ? -12.852 -5.364 11.509 1.00 86.44 82 LYS A CA 1
ATOM 587 C C . LYS A 1 82 ? -11.476 -5.538 12.170 1.00 86.44 82 LYS A C 1
ATOM 589 O O . LYS A 1 82 ? -11.226 -5.025 13.267 1.00 86.44 82 LYS A O 1
ATOM 594 N N . LEU A 1 83 ? -10.559 -6.205 11.464 1.00 87.44 83 LEU A N 1
ATOM 595 C CA . LEU A 1 83 ? -9.191 -6.482 11.914 1.00 87.44 83 LEU A CA 1
ATOM 596 C C . LEU A 1 83 ? -8.335 -5.209 12.020 1.00 87.44 83 LEU A C 1
ATOM 598 O O . LEU A 1 83 ? -7.256 -5.242 12.600 1.00 87.44 83 LEU A O 1
ATOM 602 N N . GLY A 1 84 ? -8.837 -4.051 11.577 1.00 81.50 84 GLY A N 1
ATOM 603 C CA . GLY A 1 84 ? -8.190 -2.753 11.793 1.00 81.50 84 GLY A CA 1
ATOM 604 C C . GLY A 1 84 ? -7.906 -2.433 13.268 1.00 81.50 84 GLY A C 1
ATOM 605 O O . GLY A 1 84 ? -6.946 -1.725 13.560 1.00 81.50 84 GLY A O 1
ATOM 606 N N . LYS A 1 85 ? -8.656 -3.005 14.226 1.00 83.56 85 LYS A N 1
ATOM 607 C CA . LYS A 1 85 ? -8.348 -2.856 15.663 1.00 83.56 85 LYS A CA 1
ATOM 608 C C . LY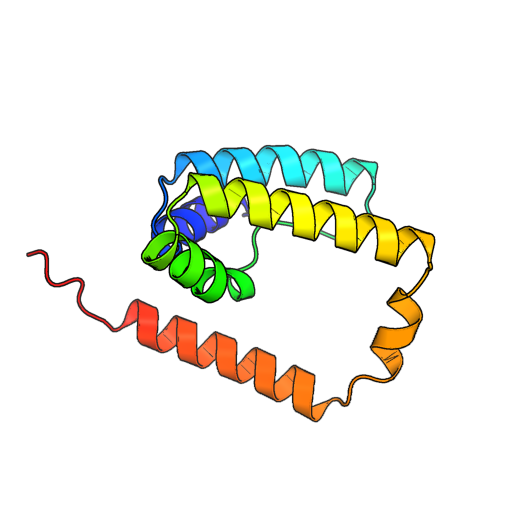S A 1 85 ? -7.002 -3.478 16.052 1.00 83.56 85 LYS A C 1
ATOM 610 O O . LYS A 1 85 ? -6.391 -3.013 17.014 1.00 83.56 85 LYS A O 1
ATOM 615 N N . LEU A 1 86 ? -6.519 -4.478 15.305 1.00 87.12 86 LEU A N 1
ATOM 616 C CA . LEU A 1 86 ? -5.239 -5.129 15.586 1.00 87.12 86 LEU A CA 1
ATOM 617 C C . LEU A 1 86 ? -4.043 -4.209 15.317 1.00 87.12 86 LEU A C 1
ATOM 619 O O . LEU A 1 86 ? -2.996 -4.392 15.932 1.00 87.12 86 LEU A O 1
ATOM 623 N N . MET A 1 87 ? -4.208 -3.169 14.490 1.00 85.44 87 MET A N 1
ATOM 624 C CA . MET A 1 87 ? -3.173 -2.153 14.257 1.00 85.44 87 MET A CA 1
ATOM 625 C C . MET A 1 87 ? -2.693 -1.493 15.563 1.00 85.44 87 MET A C 1
ATOM 627 O O . MET A 1 87 ? -1.546 -1.064 15.641 1.00 85.44 87 MET A O 1
ATOM 631 N N . LYS A 1 88 ? -3.528 -1.457 16.617 1.00 85.56 88 LYS A N 1
ATOM 632 C CA . LYS A 1 88 ? -3.157 -0.906 17.933 1.00 85.56 88 LYS A CA 1
ATOM 633 C C . LYS A 1 88 ? -2.070 -1.723 18.649 1.00 85.56 88 LYS A C 1
ATOM 635 O O . LYS A 1 88 ? -1.396 -1.181 19.520 1.00 85.56 88 LYS A O 1
ATOM 640 N N . PHE A 1 89 ? -1.893 -2.997 18.296 1.00 90.44 89 PHE A N 1
ATOM 641 C CA . PHE A 1 89 ? -0.878 -3.868 18.898 1.00 90.44 89 PHE A CA 1
ATOM 642 C C . PHE A 1 89 ? 0.488 -3.777 18.209 1.00 90.44 89 PHE A C 1
ATOM 644 O O . P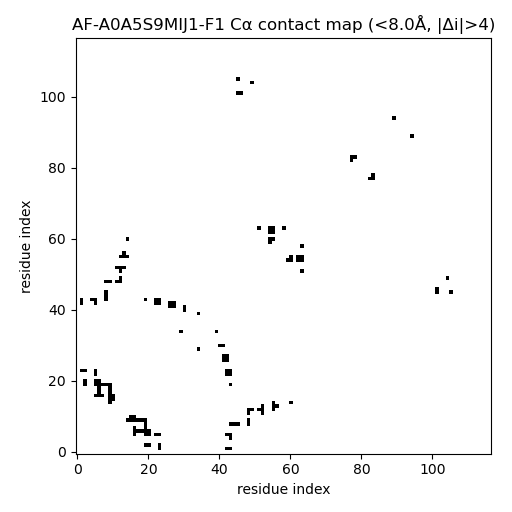HE A 1 89 ? 1.446 -4.365 18.704 1.00 90.44 89 PHE A O 1
ATOM 651 N N . ILE A 1 90 ? 0.608 -3.044 17.095 1.00 90.06 90 ILE A N 1
ATOM 652 C CA . ILE A 1 90 ? 1.892 -2.877 16.411 1.00 90.06 90 ILE A CA 1
ATOM 653 C C . ILE A 1 90 ? 2.794 -1.947 17.239 1.00 90.06 90 ILE A C 1
ATOM 655 O O . ILE A 1 90 ? 2.420 -0.796 17.492 1.00 90.06 90 ILE A O 1
ATOM 659 N N . PRO A 1 91 ? 3.999 -2.394 17.645 1.00 92.94 91 PRO A N 1
ATOM 660 C CA . PRO A 1 91 ? 4.928 -1.551 18.383 1.00 92.94 91 PRO A CA 1
ATOM 661 C C . PRO A 1 91 ? 5.376 -0.347 17.549 1.00 92.94 91 PRO A C 1
ATOM 663 O O . PRO A 1 91 ? 5.765 -0.488 16.388 1.00 92.94 91 PRO A O 1
ATOM 666 N N . ARG A 1 92 ? 5.424 0.841 18.167 1.00 91.19 92 ARG A N 1
ATOM 667 C CA . ARG A 1 92 ? 5.933 2.063 17.513 1.00 91.19 92 ARG A CA 1
ATOM 668 C C . ARG A 1 92 ? 7.321 1.906 16.865 1.00 91.19 92 ARG A C 1
ATOM 670 O O . ARG A 1 92 ? 7.482 2.428 15.763 1.00 91.19 92 ARG A O 1
ATOM 677 N N . PRO A 1 93 ? 8.291 1.175 17.456 1.00 94.06 93 PRO A N 1
ATOM 678 C CA . PRO A 1 93 ? 9.590 0.953 16.819 1.00 94.06 93 PRO A CA 1
ATOM 679 C C . PRO A 1 93 ? 9.505 0.298 15.433 1.00 94.06 93 PRO A C 1
ATOM 681 O O . PRO A 1 93 ? 10.290 0.647 14.558 1.00 94.06 93 PRO A O 1
ATOM 684 N N . VAL A 1 94 ? 8.530 -0.590 15.199 1.00 93.50 94 VAL A N 1
ATOM 685 C CA . VAL A 1 94 ? 8.348 -1.263 13.899 1.00 93.50 94 VAL A CA 1
ATOM 686 C C . VAL A 1 94 ? 7.897 -0.269 12.834 1.00 93.50 94 VAL A C 1
ATOM 688 O O . VAL A 1 94 ? 8.423 -0.269 11.727 1.00 93.50 94 VAL A O 1
ATOM 691 N N . ILE A 1 95 ? 6.965 0.624 13.177 1.00 91.62 95 ILE A N 1
ATOM 692 C CA . ILE A 1 95 ? 6.448 1.644 12.253 1.00 91.62 95 ILE A CA 1
ATOM 693 C C . ILE A 1 95 ? 7.555 2.639 11.881 1.00 91.62 95 ILE A C 1
ATOM 695 O O . ILE A 1 95 ? 7.708 2.997 10.712 1.00 91.62 95 ILE A O 1
ATOM 699 N N . ILE A 1 96 ? 8.355 3.056 12.867 1.00 93.62 96 ILE A N 1
ATOM 700 C CA . ILE A 1 96 ? 9.488 3.965 12.654 1.00 93.62 96 ILE A CA 1
ATOM 701 C C . ILE A 1 96 ? 10.551 3.284 11.784 1.00 93.62 96 ILE A C 1
ATOM 703 O O . ILE A 1 96 ? 10.995 3.874 10.803 1.00 93.62 96 ILE A O 1
ATOM 707 N N . GLY A 1 97 ? 10.908 2.034 12.094 1.00 92.62 97 GLY A N 1
ATOM 708 C CA . GLY A 1 97 ? 11.876 1.257 11.320 1.00 92.62 97 GLY A CA 1
ATOM 709 C C . GLY A 1 97 ? 11.427 1.016 9.879 1.00 92.62 97 GLY A C 1
ATOM 710 O O . GLY A 1 97 ? 12.214 1.209 8.960 1.00 92.62 97 GLY A O 1
ATOM 711 N N . PHE A 1 98 ? 10.152 0.683 9.663 1.00 90.06 98 PHE A N 1
ATOM 712 C CA . PHE A 1 98 ? 9.576 0.531 8.326 1.00 90.06 98 PHE A CA 1
ATOM 713 C C . PHE A 1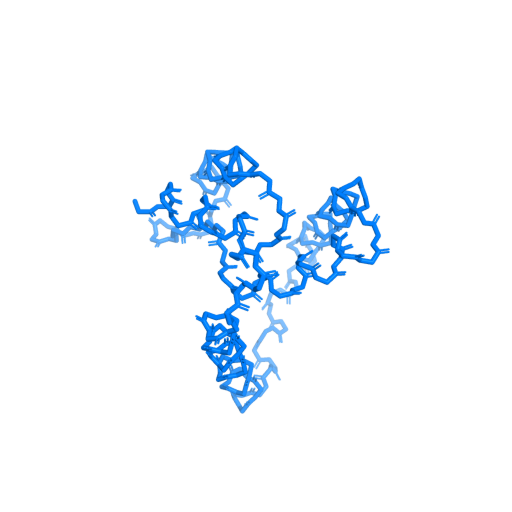 98 ? 9.646 1.836 7.525 1.00 90.06 98 PHE A C 1
ATOM 715 O O . PHE A 1 98 ? 10.106 1.842 6.387 1.00 90.06 98 PHE A O 1
ATOM 722 N N . THR A 1 99 ? 9.261 2.957 8.140 1.00 90.12 99 THR A N 1
ATOM 723 C CA . THR A 1 99 ? 9.295 4.276 7.489 1.00 90.12 99 THR A CA 1
ATOM 724 C C . THR A 1 99 ? 10.727 4.698 7.141 1.00 90.12 99 THR A C 1
ATOM 726 O O . THR A 1 99 ? 10.978 5.152 6.025 1.00 90.12 99 THR A O 1
ATOM 729 N N . ALA A 1 100 ? 11.680 4.503 8.059 1.00 90.94 100 ALA A N 1
ATOM 730 C CA . ALA A 1 100 ? 13.097 4.764 7.809 1.00 90.94 100 ALA A CA 1
ATOM 731 C C . ALA A 1 100 ? 13.658 3.843 6.714 1.00 90.94 100 ALA A C 1
ATOM 733 O O . ALA A 1 100 ? 14.381 4.305 5.838 1.00 90.94 100 ALA A O 1
ATOM 734 N N . GLY A 1 101 ? 13.275 2.563 6.716 1.00 88.38 101 GLY A N 1
ATOM 735 C CA . GLY A 1 101 ? 13.648 1.601 5.682 1.00 88.38 101 GLY A CA 1
ATOM 736 C C . GLY A 1 101 ? 13.174 2.029 4.295 1.00 88.38 101 GLY A C 1
ATOM 737 O O . GLY A 1 101 ? 13.969 2.046 3.363 1.00 88.38 101 GLY A O 1
ATOM 738 N N . ILE A 1 102 ? 11.917 2.465 4.164 1.00 85.12 102 ILE A N 1
ATOM 739 C CA . ILE A 1 102 ? 11.389 3.005 2.901 1.00 85.12 102 ILE A CA 1
ATOM 740 C C . ILE A 1 102 ? 12.193 4.227 2.452 1.00 85.12 102 ILE A C 1
ATOM 742 O O . ILE A 1 102 ? 12.567 4.306 1.286 1.00 85.12 102 ILE A O 1
ATOM 746 N N . ALA A 1 103 ? 12.482 5.164 3.361 1.00 85.19 103 ALA A N 1
ATOM 747 C CA . ALA A 1 103 ? 13.260 6.356 3.030 1.00 85.19 103 ALA A CA 1
ATOM 748 C C . ALA A 1 103 ? 14.657 5.998 2.501 1.00 85.19 103 ALA A C 1
ATOM 750 O O . ALA A 1 103 ? 15.108 6.571 1.512 1.00 85.19 103 ALA A O 1
ATOM 751 N N . VAL A 1 104 ? 15.312 5.011 3.119 1.00 87.75 104 VAL A N 1
ATOM 752 C CA . VAL A 1 104 ? 16.614 4.500 2.681 1.00 87.75 104 VAL A CA 1
ATOM 753 C C . VAL A 1 104 ? 16.512 3.825 1.312 1.00 87.75 104 VAL A C 1
ATOM 755 O O . VAL A 1 104 ? 17.326 4.118 0.442 1.00 87.75 104 VAL A O 1
ATOM 758 N N . ILE A 1 105 ? 15.509 2.972 1.082 1.00 82.56 105 ILE A N 1
ATOM 759 C CA . ILE A 1 105 ? 15.333 2.298 -0.214 1.00 82.56 105 ILE A CA 1
ATOM 760 C C . ILE A 1 105 ? 15.103 3.320 -1.329 1.00 82.56 105 ILE A C 1
ATOM 762 O O . ILE A 1 105 ? 15.769 3.247 -2.356 1.00 82.56 105 ILE A O 1
ATOM 766 N N . ILE A 1 106 ? 14.219 4.299 -1.115 1.00 79.75 106 ILE A N 1
ATOM 767 C CA . ILE A 1 106 ? 13.966 5.366 -2.092 1.00 79.75 106 ILE A CA 1
ATOM 768 C C . ILE A 1 106 ? 15.253 6.158 -2.359 1.00 79.75 106 ILE A C 1
ATOM 770 O O . ILE A 1 106 ? 15.583 6.405 -3.515 1.00 79.75 106 ILE A O 1
ATOM 774 N N . PHE A 1 107 ? 16.012 6.505 -1.313 1.00 82.69 107 PHE A N 1
ATOM 775 C CA . PHE A 1 107 ? 17.279 7.225 -1.450 1.00 82.69 107 PHE A CA 1
ATOM 776 C C . PHE A 1 107 ? 18.314 6.451 -2.276 1.00 82.69 107 PHE A C 1
ATOM 778 O O . PHE A 1 107 ? 19.001 7.045 -3.101 1.00 82.69 107 PHE A O 1
ATOM 785 N N . PHE A 1 108 ? 18.441 5.138 -2.077 1.00 81.00 108 PHE A N 1
ATOM 786 C CA . PHE A 1 108 ? 19.374 4.321 -2.855 1.00 81.00 108 PHE A CA 1
ATOM 787 C C . PHE A 1 108 ? 18.885 4.058 -4.281 1.00 81.00 108 PHE A C 1
ATOM 789 O O . PHE A 1 108 ? 19.700 4.049 -5.199 1.00 81.00 108 PHE A O 1
ATOM 796 N N . GLN A 1 109 ? 17.579 3.887 -4.483 1.00 69.38 109 GLN A N 1
ATOM 797 C CA . GLN A 1 109 ? 16.995 3.667 -5.805 1.00 69.38 109 GLN A CA 1
ATOM 798 C C . GLN A 1 109 ? 17.171 4.888 -6.719 1.00 69.38 109 GLN A C 1
ATOM 800 O O . GLN A 1 109 ? 17.463 4.719 -7.896 1.00 69.38 109 GLN A O 1
ATOM 805 N N . ASP A 1 110 ? 17.083 6.101 -6.169 1.00 63.97 110 ASP A N 1
ATOM 806 C CA . ASP A 1 110 ? 17.341 7.358 -6.891 1.00 63.97 110 ASP A CA 1
ATOM 807 C C . ASP A 1 110 ? 18.843 7.602 -7.169 1.00 63.97 110 ASP A C 1
ATOM 809 O O . ASP A 1 110 ? 19.212 8.448 -7.979 1.00 63.97 110 ASP A O 1
ATOM 813 N N . ARG A 1 111 ? 19.743 6.868 -6.491 1.00 56.91 111 ARG A N 1
ATOM 814 C CA . ARG A 1 111 ? 21.208 7.024 -6.596 1.00 56.91 111 ARG A CA 1
ATOM 815 C C . ARG A 1 111 ? 21.904 5.970 -7.446 1.00 56.91 111 ARG A C 1
ATOM 817 O O . ARG A 1 111 ? 23.096 6.127 -7.707 1.00 56.91 111 ARG A O 1
ATOM 824 N N . LEU A 1 112 ? 21.216 4.911 -7.863 1.00 49.97 112 LEU A N 1
ATOM 825 C CA . LEU A 1 112 ? 21.773 3.990 -8.846 1.00 49.97 112 LEU A CA 1
ATOM 826 C C . LEU A 1 112 ? 21.746 4.694 -10.209 1.00 49.97 112 LEU A C 1
ATOM 828 O O . LEU A 1 112 ? 20.654 5.005 -10.687 1.00 49.97 112 LEU A O 1
ATOM 832 N N . PRO A 1 113 ? 22.903 4.958 -10.848 1.00 43.31 113 PRO A N 1
ATOM 833 C CA . PRO A 1 113 ? 22.893 5.360 -12.239 1.00 43.31 113 PRO A CA 1
ATOM 834 C C . PRO A 1 113 ? 22.255 4.199 -12.992 1.00 43.31 113 PRO A C 1
ATOM 836 O O . PRO A 1 113 ? 22.746 3.069 -12.950 1.00 43.31 113 PRO A O 1
ATOM 839 N N . THR A 1 114 ? 21.126 4.454 -13.637 1.00 50.53 114 THR A N 1
ATOM 840 C CA . THR A 1 114 ? 20.645 3.590 -14.702 1.00 50.53 114 THR A CA 1
ATOM 841 C C . THR A 1 114 ? 21.752 3.563 -15.747 1.00 50.53 114 THR A C 1
ATOM 843 O O . THR A 1 114 ? 21.882 4.498 -16.530 1.00 50.53 114 THR A O 1
ATOM 846 N N . SER A 1 115 ? 22.611 2.542 -15.704 1.00 44.53 115 SER A N 1
ATOM 847 C CA . SER A 1 115 ? 23.576 2.244 -16.756 1.00 44.53 115 SER A CA 1
ATOM 848 C C . SER A 1 115 ? 22.796 1.799 -17.991 1.00 44.53 115 SER A C 1
ATOM 850 O O . SER A 1 115 ? 22.621 0.608 -18.248 1.00 44.53 115 SER A O 1
ATOM 852 N N . SER A 1 116 ? 22.251 2.793 -18.677 1.00 42.50 116 SER A N 1
ATOM 853 C CA . SER A 1 116 ? 21.795 2.783 -20.058 1.00 42.50 116 SER A CA 1
ATOM 854 C C . SER A 1 116 ? 21.907 4.214 -20.605 1.00 42.50 116 SER A C 1
ATOM 856 O O . SER A 1 116 ? 20.942 4.740 -21.158 1.00 42.50 116 SER A O 1
ATOM 858 N N . ASP A 1 117 ? 23.066 4.834 -20.361 1.00 38.25 117 ASP A N 1
ATOM 859 C CA . ASP A 1 117 ? 23.783 5.595 -21.388 1.00 38.25 117 ASP A CA 1
ATOM 860 C C . ASP A 1 117 ? 24.815 4.640 -22.009 1.00 38.25 117 ASP A C 1
ATOM 862 O O . ASP A 1 117 ? 25.456 3.894 -21.223 1.00 38.25 117 ASP A O 1
#

Sequence (117 aa):
MAIPLGMAFAIASGVGPEYGLYTVIVAGILISLFGGSKYQIGGPTGAFVPILFGIVSQYGIENLLIAGFMAGCMLVLFGIFKLGKLMKFIPRPVIIGFTAGIAVIIFFQDRLPTSSD

Solvent-accessible surface area (backbone atoms only — not comparable to full-atom values): 6710 Å² total; per-residue (Å²): 120,58,59,70,52,17,23,52,44,20,47,67,19,77,43,61,42,66,61,16,43,55,48,34,54,53,44,41,54,50,41,73,75,70,49,94,46,100,83,66,83,68,64,80,55,75,80,49,26,69,58,48,25,52,40,31,75,75,58,32,65,72,49,43,54,54,52,50,50,52,50,50,54,51,52,52,52,37,58,75,70,53,50,70,68,57,61,76,75,59,57,67,69,57,57,52,50,52,53,51,48,44,53,50,50,55,56,50,62,75,64,54,78,77,86,78,122